Protein AF-A0A2X1QJ13-F1 (afdb_monomer_lite)

Sequence (115 aa):
MALPVAAPLASGFAASAEETLPEAWQRLFIGPWALPAPPWGSVWLDKESVLFGDSTLALRQWMRENGIALEADGNEPEDHFGTVLLLAAWLCETEQDALFAQLLACTCCRGPGVS

Secondary structure (DSSP, 8-state):
---TTHHHHHHHHTS--SS-HHHHHIIIII-SSPPSS-SBHHHHHSTT--TT-HHHHHHHHHHHHTT----S-TTS-TTBHHHHHHHHHHHHHTT-HHHHHHHHHHTTS--S-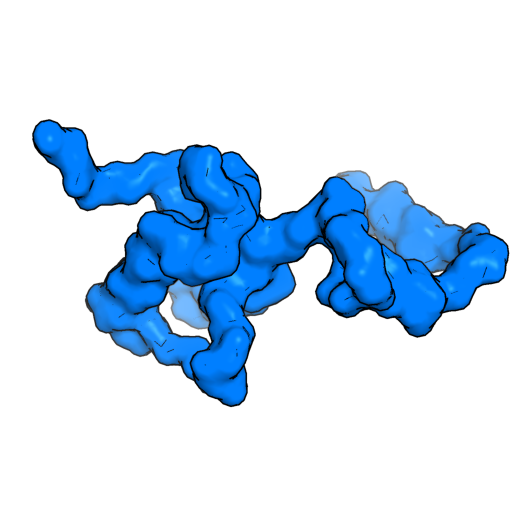--

pLDDT: mean 77.57, std 14.68, range [34.09, 94.31]

Radius of gyration: 16.63 Å; chains: 1; bounding box: 39×32×38 Å

Organism: Klebsiella pneumoniae (NCBI:txid573)

InterPro domains:
  IPR020945 DMSO/Nitrate reductase chaperone [PF02613] (8-98)
  IPR028611 Tat proofreading chaperone DmsD [NF008632] (6-105)
  IPR036411 TorD-like superfamily [SSF89155] (8-105)
  IPR050289 TorD/DmsD family chaperones [PTHR34227] (7-98)

Foldseek 3Di:
DDDPVVVVVVVVVPDDDPDDPVRVCCQQAPDPDDHPDHQFLCLVPPPVSDAPDPLLVLVVVLCVVVVHDDPDPPPHGCRGNVNLVVVLVVCVVVVVVVVNVCSVDSSVDDDPDDD

Structure (mmCIF, N/CA/C/O backbone):
data_AF-A0A2X1QJ13-F1
#
_entry.id   AF-A0A2X1QJ13-F1
#
loop_
_atom_site.group_PDB
_atom_site.id
_atom_site.type_symbol
_atom_site.label_atom_id
_atom_site.label_alt_id
_atom_site.label_comp_id
_atom_site.label_asym_id
_atom_site.label_entity_id
_atom_site.label_seq_id
_atom_site.pdbx_PDB_ins_code
_atom_site.Cartn_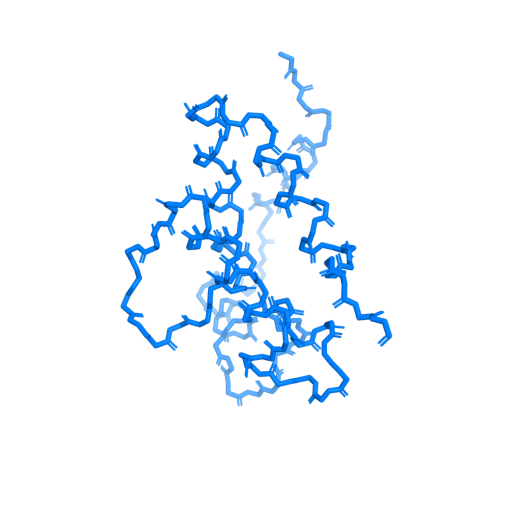x
_atom_site.Cartn_y
_atom_site.Cartn_z
_atom_site.occupancy
_atom_site.B_iso_or_equiv
_atom_site.auth_seq_id
_atom_site.auth_comp_id
_atom_site.auth_asym_id
_atom_site.auth_atom_id
_atom_site.pdbx_PDB_model_num
ATOM 1 N N . MET A 1 1 ? 16.328 10.644 14.820 1.00 50.00 1 MET A N 1
ATOM 2 C CA . MET A 1 1 ? 16.797 9.242 14.794 1.00 50.00 1 MET A CA 1
ATOM 3 C C . MET A 1 1 ? 17.012 8.868 13.334 1.00 50.00 1 MET A C 1
ATOM 5 O O . MET A 1 1 ? 16.043 8.871 12.591 1.00 50.00 1 MET A O 1
ATOM 9 N N . ALA A 1 2 ? 18.256 8.688 12.881 1.00 55.66 2 ALA A N 1
ATOM 10 C CA . ALA A 1 2 ? 18.526 8.341 11.483 1.00 55.66 2 ALA A CA 1
ATOM 11 C C . ALA A 1 2 ? 18.226 6.851 11.268 1.00 55.66 2 ALA A C 1
ATOM 13 O O . ALA A 1 2 ? 18.771 6.012 11.982 1.00 55.66 2 ALA A O 1
ATOM 14 N N . LEU A 1 3 ? 17.345 6.531 10.319 1.00 56.56 3 LEU A N 1
ATOM 15 C CA . LEU A 1 3 ? 17.041 5.153 9.939 1.00 56.56 3 LEU A CA 1
ATOM 16 C C . LEU A 1 3 ? 18.287 4.558 9.257 1.00 56.56 3 LEU A C 1
ATOM 18 O O . LEU A 1 3 ? 18.646 5.020 8.173 1.00 56.56 3 LEU A O 1
ATOM 22 N N . PRO A 1 4 ? 18.962 3.550 9.844 1.00 65.25 4 PRO A N 1
ATOM 23 C CA . PRO A 1 4 ? 20.236 3.036 9.327 1.00 65.25 4 PRO A CA 1
ATOM 24 C C . PRO A 1 4 ? 20.117 2.422 7.922 1.00 65.25 4 PRO A C 1
ATOM 26 O O . PRO A 1 4 ? 21.111 2.313 7.210 1.00 65.25 4 PRO A O 1
ATOM 29 N N . VAL A 1 5 ? 18.899 2.077 7.491 1.00 69.62 5 VAL A N 1
ATOM 30 C CA . VAL A 1 5 ? 18.611 1.558 6.147 1.00 69.62 5 VAL A CA 1
ATOM 31 C C . VAL A 1 5 ? 18.515 2.655 5.073 1.00 69.62 5 VAL A C 1
ATOM 33 O O . VAL A 1 5 ? 18.608 2.360 3.886 1.00 69.62 5 VAL A O 1
ATOM 36 N N . ALA A 1 6 ? 18.358 3.928 5.451 1.00 72.06 6 ALA A N 1
ATOM 37 C CA . ALA A 1 6 ? 18.092 5.004 4.494 1.00 72.06 6 ALA A CA 1
ATOM 38 C C . ALA A 1 6 ? 19.308 5.350 3.618 1.00 72.06 6 ALA A C 1
ATOM 40 O O . ALA A 1 6 ? 19.151 5.641 2.437 1.00 72.06 6 ALA A O 1
ATOM 41 N N . ALA A 1 7 ? 20.525 5.289 4.168 1.00 77.44 7 ALA A N 1
ATOM 42 C CA . ALA A 1 7 ? 21.753 5.630 3.443 1.00 77.44 7 ALA A CA 1
ATOM 43 C C . ALA A 1 7 ? 22.065 4.699 2.245 1.00 77.44 7 ALA A C 1
ATOM 45 O O . ALA A 1 7 ? 22.317 5.215 1.148 1.00 77.44 7 ALA A O 1
ATOM 46 N N . PRO A 1 8 ? 22.030 3.356 2.385 1.00 83.25 8 PRO A N 1
ATOM 47 C CA . PRO A 1 8 ? 22.226 2.468 1.239 1.00 83.25 8 PRO A CA 1
ATOM 48 C C . PRO A 1 8 ? 21.095 2.581 0.207 1.00 83.25 8 PRO A C 1
ATOM 50 O O . PRO A 1 8 ? 21.371 2.532 -0.989 1.00 83.25 8 PRO A O 1
ATOM 53 N N . LEU A 1 9 ? 19.849 2.810 0.639 1.00 82.62 9 LEU A N 1
ATOM 54 C CA . LEU A 1 9 ? 18.719 3.023 -0.273 1.00 82.62 9 LEU A CA 1
ATOM 55 C C . LEU A 1 9 ? 18.866 4.313 -1.083 1.00 82.62 9 LEU A C 1
ATOM 57 O O . LEU A 1 9 ? 18.731 4.283 -2.300 1.00 82.62 9 LEU A O 1
ATOM 61 N N . ALA A 1 10 ? 19.208 5.429 -0.433 1.00 84.06 10 ALA A N 1
ATOM 62 C CA . ALA A 1 10 ? 19.431 6.706 -1.108 1.00 84.06 10 ALA A CA 1
ATOM 63 C C . ALA A 1 10 ? 20.542 6.607 -2.164 1.00 84.06 10 ALA A C 1
ATOM 65 O O . ALA A 1 10 ? 20.404 7.135 -3.265 1.00 84.06 10 ALA A O 1
ATOM 66 N N . SER A 1 11 ? 21.615 5.876 -1.849 1.00 84.19 11 SER A N 1
ATOM 67 C CA . SER A 1 11 ? 22.705 5.620 -2.796 1.00 84.19 11 SER A CA 1
ATOM 68 C C . SER A 1 11 ? 22.244 4.757 -3.974 1.00 84.19 11 SER A C 1
ATOM 70 O O . SER A 1 11 ? 22.620 5.027 -5.110 1.00 84.19 11 SER A O 1
ATOM 72 N N . GLY A 1 12 ? 21.398 3.754 -3.719 1.00 86.06 12 GLY A N 1
ATOM 73 C CA . GLY A 1 12 ? 20.784 2.932 -4.763 1.00 86.06 12 GLY A CA 1
ATOM 74 C C . GLY A 1 12 ? 19.849 3.725 -5.678 1.00 86.06 12 GLY A C 1
ATOM 75 O O . GLY A 1 12 ? 19.921 3.572 -6.890 1.00 86.06 12 GLY A O 1
ATOM 76 N N . PHE A 1 13 ? 19.023 4.620 -5.127 1.00 83.06 13 PHE A N 1
ATOM 77 C CA . PHE A 1 13 ? 18.128 5.474 -5.919 1.00 83.06 13 PHE A CA 1
ATOM 78 C C . PHE A 1 13 ? 18.870 6.521 -6.758 1.00 83.06 13 PHE A C 1
ATOM 80 O O . PHE A 1 13 ? 18.374 6.920 -7.806 1.00 83.06 13 PHE A O 1
ATOM 87 N N . ALA A 1 14 ? 20.046 6.965 -6.309 1.00 85.12 14 ALA A N 1
ATOM 88 C CA . ALA A 1 14 ? 20.890 7.903 -7.046 1.00 85.12 14 ALA A CA 1
ATOM 89 C C . ALA A 1 14 ? 21.799 7.225 -8.088 1.00 85.12 14 ALA A C 1
ATOM 91 O O . ALA A 1 14 ? 22.476 7.920 -8.850 1.00 85.12 14 ALA A O 1
ATOM 92 N N . ALA A 1 15 ? 21.860 5.890 -8.112 1.00 86.81 15 ALA A N 1
ATOM 93 C CA . ALA A 1 15 ? 22.685 5.159 -9.060 1.00 86.81 15 ALA A CA 1
ATOM 94 C C . ALA A 1 15 ? 22.150 5.342 -10.487 1.00 86.81 15 ALA A C 1
ATOM 96 O O . ALA A 1 15 ? 20.951 5.239 -10.742 1.00 86.81 15 ALA A O 1
ATOM 97 N N . SER A 1 16 ? 23.049 5.594 -11.437 1.00 82.94 16 SER A N 1
ATOM 98 C CA . SER A 1 16 ? 22.683 5.655 -12.849 1.00 82.94 16 SER A CA 1
ATOM 99 C C . SER A 1 16 ? 22.391 4.254 -13.383 1.00 82.94 16 SER A C 1
ATOM 101 O O . SER A 1 16 ? 23.184 3.335 -13.166 1.00 82.94 16 SER A O 1
ATOM 103 N N . ALA A 1 17 ? 21.307 4.120 -14.137 1.00 85.50 17 ALA A N 1
ATOM 104 C CA . ALA A 1 17 ? 20.948 2.917 -14.874 1.00 85.50 17 ALA A CA 1
ATOM 105 C C . ALA A 1 17 ? 20.963 3.203 -16.383 1.00 85.50 17 ALA A C 1
ATOM 107 O O . ALA A 1 17 ? 20.815 4.351 -16.801 1.00 85.50 17 ALA A O 1
ATOM 108 N N . GLU A 1 18 ? 21.158 2.160 -17.191 1.00 88.75 18 GLU A N 1
ATOM 109 C CA . GLU A 1 18 ? 21.065 2.261 -18.655 1.00 88.75 18 GLU A CA 1
ATOM 110 C C . GLU A 1 18 ? 19.619 2.504 -19.118 1.00 88.75 18 GLU A C 1
ATOM 112 O O . GLU A 1 18 ? 19.393 3.233 -20.079 1.00 88.75 18 GLU A O 1
ATOM 117 N N . GLU A 1 19 ? 18.646 1.920 -18.411 1.00 89.94 19 GLU A N 1
ATOM 118 C CA . GLU A 1 19 ? 17.209 2.124 -18.623 1.00 89.94 19 GLU A CA 1
ATOM 119 C C . G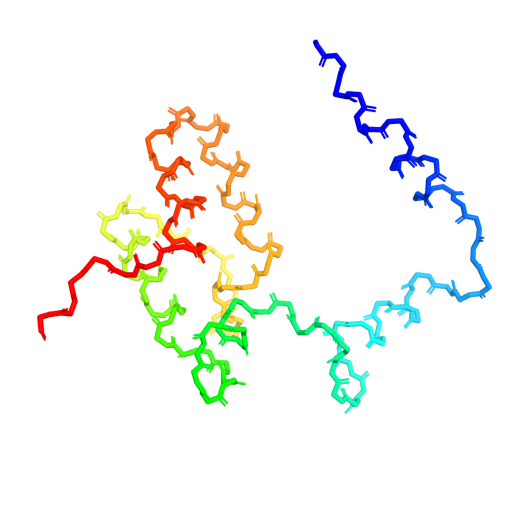LU A 1 19 ? 16.747 3.425 -17.949 1.00 89.94 19 GLU A C 1
ATOM 121 O O . GLU A 1 19 ? 17.097 3.707 -16.798 1.00 89.94 19 GLU A O 1
ATOM 126 N N . THR A 1 20 ? 15.933 4.219 -18.646 1.00 91.06 20 THR A N 1
ATOM 127 C CA . THR A 1 20 ? 15.378 5.458 -18.087 1.00 91.06 20 THR A CA 1
ATOM 128 C C . THR A 1 20 ? 14.220 5.177 -17.121 1.00 91.06 20 THR A C 1
ATOM 130 O O . THR A 1 20 ? 13.539 4.156 -17.218 1.00 91.06 20 THR A O 1
ATOM 133 N N . LEU A 1 21 ? 13.932 6.107 -16.196 1.00 89.00 21 LEU A N 1
ATOM 134 C CA . LEU A 1 21 ? 12.799 5.953 -15.267 1.00 89.00 21 LEU A CA 1
ATOM 135 C C . LEU A 1 21 ? 11.449 5.704 -15.974 1.00 89.00 21 LEU A C 1
ATOM 137 O O . LEU A 1 21 ? 10.725 4.819 -15.520 1.00 89.00 21 LEU A O 1
ATOM 141 N N . PRO A 1 22 ? 11.080 6.425 -17.055 1.00 90.69 22 PRO A N 1
ATOM 142 C CA . PRO A 1 22 ? 9.821 6.168 -17.756 1.00 90.69 22 PRO A CA 1
ATOM 143 C C . PRO A 1 22 ? 9.739 4.768 -18.376 1.00 90.69 22 PRO A C 1
ATOM 145 O O . PRO A 1 22 ? 8.682 4.141 -18.326 1.00 90.69 22 PRO A O 1
ATOM 148 N N . GLU A 1 23 ? 10.843 4.257 -18.928 1.00 90.25 23 GLU A N 1
ATOM 149 C CA . GLU A 1 23 ? 10.902 2.907 -19.506 1.00 90.25 23 GLU A CA 1
ATOM 150 C C . GLU A 1 23 ? 10.747 1.835 -18.422 1.00 90.25 23 GLU A C 1
ATOM 152 O O . GLU A 1 23 ? 9.906 0.939 -18.544 1.00 90.25 23 GLU A O 1
ATOM 157 N N . ALA A 1 24 ? 11.480 1.988 -17.315 1.00 89.50 24 ALA A N 1
ATOM 158 C CA . ALA A 1 24 ? 11.364 1.107 -16.162 1.00 89.50 24 ALA A CA 1
ATOM 159 C C . ALA A 1 24 ? 9.943 1.130 -15.575 1.00 89.50 24 ALA A C 1
ATOM 161 O O . ALA A 1 24 ? 9.390 0.077 -15.258 1.00 89.50 24 ALA A O 1
ATOM 162 N N . TRP A 1 25 ? 9.322 2.312 -15.473 1.00 88.50 25 TRP A N 1
ATOM 163 C CA . TRP A 1 25 ? 7.951 2.472 -14.983 1.00 88.50 25 TRP A CA 1
ATOM 164 C C . TRP A 1 25 ? 6.937 1.742 -15.867 1.00 88.50 25 TRP A C 1
ATOM 166 O O . TRP A 1 25 ? 6.134 0.952 -15.368 1.00 88.50 25 TRP A O 1
ATOM 176 N N . GLN A 1 26 ? 7.015 1.946 -17.185 1.00 88.00 26 GLN A N 1
ATOM 177 C CA . GLN A 1 26 ? 6.156 1.267 -18.154 1.00 88.00 26 GLN A CA 1
ATOM 178 C C . GLN A 1 26 ? 6.256 -0.259 -18.008 1.00 88.00 26 GLN A C 1
ATOM 180 O O . GLN A 1 26 ? 5.240 -0.953 -17.948 1.00 88.00 26 GLN A O 1
ATOM 185 N N . ARG A 1 27 ? 7.480 -0.786 -17.903 1.00 88.50 27 ARG A N 1
ATOM 186 C CA . ARG A 1 27 ? 7.747 -2.224 -17.789 1.00 88.50 27 ARG A CA 1
ATOM 187 C C . ARG A 1 27 ? 7.285 -2.827 -16.460 1.00 88.50 27 ARG A C 1
ATOM 189 O O . ARG A 1 27 ? 6.825 -3.967 -16.447 1.00 88.50 27 ARG A O 1
ATOM 196 N N . LEU A 1 28 ? 7.455 -2.107 -15.351 1.00 87.19 28 LEU A N 1
ATOM 197 C CA . LEU A 1 28 ? 7.190 -2.620 -14.003 1.00 87.19 28 LEU A CA 1
ATOM 198 C C . LEU A 1 28 ? 5.728 -2.476 -13.572 1.00 87.19 28 LEU A C 1
ATOM 200 O O . LEU A 1 28 ? 5.247 -3.340 -12.842 1.00 87.19 28 LEU A O 1
ATOM 204 N N . PHE A 1 29 ? 5.032 -1.427 -14.023 1.00 84.81 29 PHE A N 1
ATOM 205 C CA . PHE A 1 29 ? 3.717 -1.061 -13.485 1.00 84.81 29 PHE A CA 1
ATOM 206 C C . PHE A 1 29 ? 2.596 -0.964 -14.530 1.00 84.81 29 PHE A C 1
ATOM 208 O O . PHE A 1 29 ? 1.433 -0.980 -14.141 1.00 84.81 29 PHE A O 1
ATOM 215 N N . ILE A 1 30 ? 2.903 -0.885 -15.834 1.00 85.25 30 ILE A N 1
ATOM 216 C CA . ILE A 1 30 ? 1.879 -0.687 -16.882 1.00 85.25 30 ILE A CA 1
ATOM 217 C C . ILE A 1 30 ? 1.716 -1.917 -17.790 1.00 85.25 30 ILE A C 1
ATOM 219 O O . ILE A 1 30 ? 0.593 -2.299 -18.109 1.00 85.25 30 ILE A O 1
ATOM 223 N N . GLY A 1 31 ? 2.809 -2.554 -18.217 1.00 78.56 31 GLY A N 1
ATOM 224 C CA . GLY A 1 31 ? 2.776 -3.636 -19.212 1.00 78.56 31 GLY A CA 1
ATOM 225 C C . GLY A 1 31 ? 3.214 -3.157 -20.604 1.00 78.56 31 GLY A C 1
ATOM 226 O O . GLY A 1 31 ? 3.809 -2.082 -20.729 1.00 78.56 31 GLY A O 1
ATOM 227 N N . PRO A 1 32 ? 3.019 -3.948 -21.678 1.00 75.25 32 PRO A N 1
ATOM 228 C CA . PRO A 1 32 ? 1.813 -4.738 -21.986 1.00 75.25 32 PRO A CA 1
ATOM 229 C C . PRO A 1 32 ? 1.877 -6.229 -21.617 1.00 75.25 32 PRO A C 1
ATOM 231 O O . PRO A 1 32 ? 0.913 -6.962 -21.829 1.00 75.25 32 PRO A O 1
ATOM 234 N N . TRP A 1 33 ? 3.019 -6.695 -21.117 1.00 78.69 33 TRP A N 1
ATOM 235 C CA . TRP A 1 33 ? 3.219 -8.078 -20.684 1.00 78.69 33 TRP A CA 1
ATOM 236 C C . TRP A 1 33 ? 2.818 -8.257 -19.219 1.00 78.69 33 TRP A C 1
ATOM 238 O O . TRP A 1 33 ? 2.582 -7.278 -18.512 1.00 78.69 33 TRP A O 1
ATOM 248 N N . ALA A 1 34 ? 2.773 -9.509 -18.756 1.00 77.00 34 ALA A N 1
ATOM 249 C CA . ALA A 1 34 ? 2.582 -9.798 -17.339 1.00 77.00 34 ALA A CA 1
ATOM 250 C C . ALA A 1 34 ? 3.630 -9.046 -16.505 1.00 77.00 34 ALA A C 1
ATOM 252 O O . ALA A 1 34 ? 4.832 -9.140 -16.774 1.00 77.00 34 ALA A O 1
ATOM 253 N N . LEU A 1 35 ? 3.161 -8.287 -15.513 1.00 82.62 35 LEU A N 1
ATOM 254 C CA . LEU A 1 35 ? 4.045 -7.531 -14.637 1.00 82.62 35 LEU A CA 1
ATOM 255 C C . LEU A 1 35 ? 4.894 -8.512 -13.815 1.00 82.62 35 LEU A C 1
ATOM 257 O O . LEU A 1 35 ? 4.355 -9.489 -13.292 1.00 82.62 35 LEU A O 1
ATOM 261 N N . PRO A 1 36 ? 6.205 -8.264 -13.666 1.00 82.50 36 PRO A N 1
ATOM 262 C CA . PRO A 1 36 ? 7.088 -9.166 -12.928 1.00 82.50 36 PRO A CA 1
ATOM 263 C C . PRO A 1 36 ? 6.741 -9.235 -11.436 1.00 82.50 36 PRO A C 1
ATOM 265 O O . PRO A 1 36 ? 6.946 -10.264 -10.799 1.00 82.50 36 PRO A O 1
ATOM 268 N N . ALA A 1 37 ? 6.216 -8.140 -10.887 1.00 83.81 37 ALA A N 1
ATOM 269 C CA . ALA A 1 37 ? 5.720 -8.051 -9.524 1.00 83.81 37 ALA A CA 1
ATOM 270 C C . ALA A 1 37 ? 4.477 -7.147 -9.523 1.00 83.81 37 ALA A C 1
ATOM 272 O O . ALA A 1 37 ? 4.613 -5.929 -9.404 1.00 83.81 37 ALA A O 1
ATOM 273 N N . PRO A 1 38 ? 3.275 -7.715 -9.719 1.00 82.25 38 PRO A N 1
ATOM 274 C CA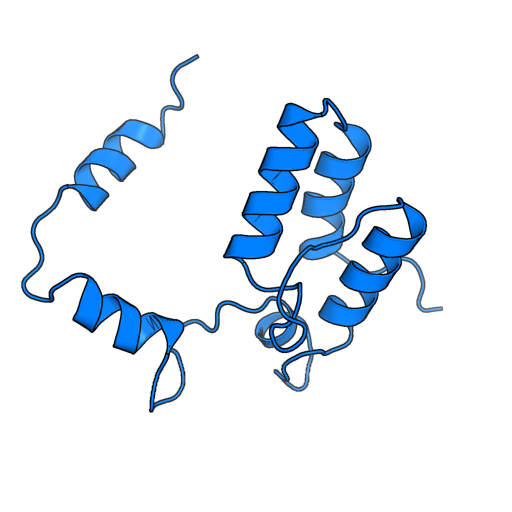 . PRO A 1 38 ? 2.039 -6.944 -9.734 1.00 82.25 38 PRO A CA 1
ATOM 275 C C . PRO A 1 38 ? 1.867 -6.178 -8.409 1.00 82.25 38 PRO A C 1
ATOM 277 O O . PRO A 1 38 ? 1.988 -6.785 -7.341 1.00 82.25 38 PRO A O 1
ATOM 280 N N . PRO A 1 39 ? 1.597 -4.862 -8.442 1.00 83.88 39 PRO A N 1
ATOM 281 C CA . PRO A 1 39 ? 1.596 -4.017 -7.249 1.00 83.88 39 PRO A CA 1
ATOM 282 C C . PRO A 1 39 ? 0.332 -4.145 -6.383 1.00 83.88 39 PRO A C 1
ATOM 284 O O . PRO A 1 39 ? 0.123 -3.312 -5.509 1.00 83.88 39 PRO A O 1
ATOM 287 N N . TRP A 1 40 ? -0.511 -5.152 -6.603 1.00 82.50 40 TRP A N 1
ATOM 288 C CA . TRP A 1 40 ? -1.783 -5.330 -5.898 1.00 82.50 40 TRP A CA 1
ATOM 289 C C . TRP A 1 40 ? -1.707 -6.483 -4.909 1.00 82.50 40 TRP A C 1
ATOM 291 O O . TRP A 1 40 ? -1.295 -7.584 -5.279 1.00 82.50 40 TRP A O 1
ATOM 301 N N . GLY A 1 41 ? -2.122 -6.244 -3.663 1.00 76.19 41 GLY A N 1
ATOM 302 C CA . GLY A 1 41 ? -2.097 -7.254 -2.600 1.00 76.19 41 GLY A CA 1
ATOM 303 C C . GLY A 1 41 ? -2.877 -8.528 -2.946 1.00 76.19 41 GLY A C 1
ATOM 304 O O . GLY A 1 41 ? -2.374 -9.630 -2.718 1.00 76.19 41 GLY A O 1
ATOM 305 N N . SER A 1 42 ? -4.049 -8.388 -3.572 1.00 75.56 42 SER A N 1
ATOM 306 C CA . SER A 1 42 ? -4.905 -9.509 -4.004 1.00 75.56 42 SER A CA 1
ATOM 307 C C . SER A 1 42 ? -4.215 -10.494 -4.942 1.00 75.56 42 SER A C 1
ATOM 309 O O . SER A 1 42 ? -4.409 -11.700 -4.814 1.00 75.56 42 SER A O 1
ATOM 311 N N . VAL A 1 43 ? -3.309 -10.035 -5.810 1.00 75.62 43 VAL A N 1
ATOM 312 C CA . VAL A 1 43 ? -2.574 -10.929 -6.723 1.00 75.62 43 VAL A CA 1
ATOM 313 C C . VAL A 1 43 ? -1.714 -11.951 -5.967 1.00 75.62 43 VAL A C 1
ATOM 315 O O . VAL A 1 43 ? -1.504 -13.066 -6.451 1.00 75.62 43 VAL A O 1
ATOM 318 N N . TRP A 1 44 ? -1.244 -11.588 -4.772 1.00 76.44 44 TRP A N 1
ATOM 319 C CA . TRP A 1 44 ? -0.393 -12.425 -3.924 1.00 76.44 44 TRP A CA 1
ATOM 320 C C . TRP A 1 44 ? -1.176 -13.229 -2.886 1.00 76.44 44 TRP A C 1
ATOM 322 O O . TRP A 1 44 ? -0.744 -14.317 -2.504 1.00 76.44 44 TRP A O 1
ATOM 332 N N . LEU A 1 45 ? -2.284 -12.674 -2.392 1.00 67.75 45 LEU A N 1
ATOM 333 C CA . LEU A 1 45 ? -3.044 -13.228 -1.270 1.00 67.75 45 LEU A CA 1
ATOM 334 C C . LEU A 1 45 ? -4.214 -14.110 -1.716 1.00 67.75 45 LEU A C 1
ATOM 336 O O . LEU A 1 45 ? -4.544 -15.072 -1.016 1.00 67.75 45 LEU A O 1
ATOM 340 N N . ASP A 1 46 ? -4.812 -13.828 -2.874 1.00 64.12 46 ASP A N 1
ATOM 341 C CA . ASP A 1 46 ? -5.947 -14.587 -3.384 1.00 64.12 46 ASP A CA 1
ATOM 342 C C . ASP A 1 46 ? -5.493 -15.764 -4.246 1.00 64.12 46 ASP A C 1
ATOM 344 O O . ASP A 1 46 ? -4.610 -15.660 -5.098 1.00 64.12 46 ASP A O 1
ATOM 348 N N . LYS A 1 47 ? -6.147 -16.915 -4.054 1.00 56.88 47 LYS A N 1
ATOM 349 C CA . LYS A 1 47 ? -5.823 -18.166 -4.766 1.00 56.88 47 LYS A CA 1
ATOM 350 C C . LYS A 1 47 ? -5.979 -18.063 -6.283 1.00 56.88 47 LYS A C 1
ATOM 352 O O . LYS A 1 47 ? -5.399 -18.872 -7.001 1.00 56.88 47 LYS A O 1
ATOM 357 N N . GLU A 1 48 ? -6.788 -17.115 -6.745 1.00 60.66 48 GLU A N 1
ATOM 358 C CA . GLU A 1 48 ? -7.064 -16.892 -8.163 1.00 60.66 48 GLU A CA 1
ATOM 359 C C . GLU A 1 48 ? -6.150 -15.821 -8.783 1.00 60.66 48 GLU A C 1
ATOM 361 O O . GLU A 1 48 ? -6.184 -15.638 -9.998 1.00 60.66 48 GLU A O 1
ATOM 366 N N . SER A 1 49 ? -5.312 -15.143 -7.981 1.00 61.66 49 SER A N 1
ATOM 367 C CA . SER A 1 49 ? -4.433 -14.047 -8.420 1.00 61.66 49 SER A CA 1
ATOM 368 C C . SER A 1 49 ? -5.166 -12.971 -9.239 1.00 61.66 49 SER A C 1
ATOM 370 O O . SER A 1 49 ? -4.634 -12.440 -10.217 1.00 61.66 49 SER A O 1
ATOM 372 N N . VAL A 1 50 ? -6.408 -12.664 -8.854 1.00 62.81 50 VAL A N 1
ATOM 373 C CA . VAL A 1 50 ? -7.280 -11.692 -9.527 1.00 62.81 50 VAL A CA 1
ATOM 374 C C . VAL A 1 50 ? -7.219 -10.328 -8.850 1.00 62.81 50 VAL A C 1
ATOM 376 O O . VAL A 1 50 ? -7.019 -10.228 -7.645 1.00 62.81 50 VAL A O 1
ATOM 379 N N . LEU A 1 51 ? -7.437 -9.271 -9.633 1.00 61.28 51 LEU A N 1
ATOM 380 C CA . LEU A 1 51 ? -7.668 -7.927 -9.105 1.00 61.28 51 LEU A CA 1
ATOM 381 C C . LEU A 1 51 ? -9.044 -7.867 -8.428 1.00 61.28 51 LEU A C 1
ATOM 383 O O . LEU A 1 51 ? -9.995 -8.462 -8.936 1.00 61.28 51 LEU A O 1
ATOM 387 N N . PHE A 1 52 ? -9.160 -7.101 -7.339 1.00 63.19 52 PHE A N 1
ATOM 388 C CA . PHE A 1 52 ? -10.380 -6.983 -6.519 1.00 63.19 52 PHE A CA 1
ATOM 389 C C . PHE A 1 52 ? -10.819 -8.279 -5.822 1.00 63.19 52 PHE A C 1
ATOM 391 O O . PHE A 1 52 ? -12.017 -8.488 -5.613 1.00 63.19 52 PHE A O 1
ATOM 398 N N . GLY A 1 53 ? -9.882 -9.157 -5.472 1.00 68.38 53 GLY A N 1
ATOM 399 C CA . GLY A 1 53 ? -10.219 -10.360 -4.720 1.00 68.38 53 GLY A CA 1
ATOM 400 C C . GLY A 1 53 ? -10.554 -10.084 -3.246 1.00 68.38 53 GLY A C 1
ATOM 401 O O . GLY A 1 53 ? -10.774 -8.938 -2.821 1.00 68.38 53 GLY A O 1
ATOM 402 N N . ASP A 1 54 ? -10.636 -11.148 -2.449 1.00 72.62 54 ASP A N 1
ATOM 403 C CA . ASP A 1 54 ? -11.176 -11.101 -1.088 1.00 72.62 54 ASP A CA 1
ATOM 404 C C . ASP A 1 54 ? -10.373 -10.150 -0.186 1.00 72.62 54 ASP A C 1
ATOM 406 O O . ASP A 1 54 ? -10.948 -9.465 0.667 1.00 72.62 54 ASP A O 1
ATOM 410 N N . SER A 1 55 ? -9.058 -10.021 -0.407 1.00 72.94 55 SER A N 1
ATOM 411 C CA . SER A 1 55 ? -8.225 -9.087 0.360 1.00 72.94 55 SER A CA 1
ATOM 412 C C . SER A 1 55 ? -8.534 -7.617 0.062 1.00 72.94 55 SER A C 1
ATOM 414 O O . SER A 1 55 ? -8.504 -6.788 0.974 1.00 72.94 55 SER A O 1
ATOM 416 N N . THR A 1 56 ? -8.864 -7.274 -1.189 1.00 79.12 56 THR A N 1
ATOM 417 C CA . THR A 1 56 ? -9.242 -5.901 -1.567 1.00 79.12 56 THR A CA 1
ATOM 418 C C . THR A 1 56 ? -10.580 -5.526 -0.928 1.00 79.12 56 THR A C 1
ATOM 420 O O . THR A 1 56 ? -10.742 -4.426 -0.397 1.00 79.12 56 THR A O 1
ATOM 423 N N . LEU A 1 57 ? -11.538 -6.460 -0.917 1.00 80.75 57 LEU A N 1
ATOM 424 C CA . LEU A 1 57 ? -12.843 -6.259 -0.285 1.00 80.75 57 LEU A CA 1
ATOM 425 C C . LEU A 1 57 ? -12.732 -6.127 1.237 1.00 80.75 57 LEU A C 1
ATOM 427 O O . LEU A 1 57 ? -13.372 -5.245 1.811 1.00 80.75 57 LEU A O 1
ATOM 431 N N . ALA A 1 58 ? -11.895 -6.945 1.880 1.00 81.94 58 ALA A N 1
ATOM 432 C CA . ALA A 1 58 ? -11.630 -6.848 3.312 1.00 81.94 58 ALA A CA 1
ATOM 433 C C . ALA A 1 58 ? -11.015 -5.489 3.689 1.00 81.94 58 ALA A C 1
ATOM 435 O O . ALA A 1 58 ? -11.460 -4.861 4.652 1.00 81.94 58 ALA A O 1
ATOM 436 N N . LEU A 1 59 ? -10.055 -4.990 2.898 1.00 83.62 59 LEU A N 1
ATOM 437 C CA . LEU A 1 59 ? -9.479 -3.655 3.084 1.00 83.62 59 LEU A CA 1
ATOM 438 C C . LEU A 1 59 ? -10.549 -2.565 2.939 1.00 83.62 59 LEU A C 1
ATOM 440 O O . LEU A 1 59 ? -10.687 -1.711 3.815 1.00 83.62 59 LEU A O 1
ATOM 444 N N . ARG A 1 60 ? -11.361 -2.627 1.879 1.00 84.81 60 ARG A N 1
ATOM 445 C CA . ARG A 1 60 ? -12.460 -1.678 1.648 1.00 84.81 60 ARG A CA 1
ATOM 446 C C . ARG A 1 60 ? -13.477 -1.689 2.791 1.00 84.81 60 ARG A C 1
ATOM 448 O O . ARG A 1 60 ? -13.972 -0.631 3.180 1.00 84.81 60 ARG A O 1
ATOM 455 N N . GLN A 1 61 ? -13.813 -2.862 3.322 1.00 85.12 61 GLN A N 1
ATOM 456 C CA . GLN A 1 61 ? -14.717 -2.985 4.460 1.00 85.12 61 GLN A CA 1
ATOM 457 C C . GLN A 1 61 ? -14.112 -2.353 5.718 1.00 85.12 61 GLN A C 1
ATOM 459 O O . GLN A 1 61 ? -14.763 -1.513 6.334 1.00 85.12 61 GLN A O 1
ATOM 464 N N . TRP A 1 62 ? -12.863 -2.684 6.050 1.00 89.25 62 TRP A N 1
ATOM 465 C CA . TRP A 1 62 ? -12.164 -2.103 7.198 1.00 89.25 62 TRP A CA 1
ATOM 466 C C . TRP A 1 62 ? -12.078 -0.572 7.101 1.00 89.25 62 TRP A C 1
ATOM 468 O O . TRP A 1 62 ? -12.337 0.127 8.079 1.00 89.25 62 TRP A O 1
ATOM 478 N N . MET A 1 63 ? -11.795 -0.027 5.913 1.00 88.25 63 MET A N 1
ATOM 479 C CA . MET A 1 63 ? -11.792 1.423 5.689 1.00 88.25 63 MET A CA 1
ATOM 480 C C . MET A 1 63 ? -13.167 2.039 5.973 1.00 88.25 63 MET A C 1
ATOM 482 O O . MET A 1 63 ? -13.257 3.026 6.700 1.00 88.25 63 MET A O 1
ATOM 486 N N . ARG A 1 64 ? -14.249 1.427 5.473 1.00 86.81 64 ARG A N 1
ATOM 487 C CA . ARG A 1 64 ? -15.624 1.890 5.730 1.00 86.81 64 ARG A CA 1
ATOM 488 C C . ARG A 1 64 ? -15.990 1.854 7.212 1.00 86.81 64 ARG A C 1
ATOM 490 O O . ARG A 1 64 ? -16.594 2.804 7.698 1.00 86.81 64 ARG A O 1
ATOM 497 N N . GLU A 1 65 ? -15.626 0.790 7.923 1.00 88.75 65 GLU A N 1
ATOM 498 C CA . GLU A 1 65 ? -15.896 0.634 9.360 1.00 88.75 65 GLU A CA 1
ATOM 499 C C . GLU A 1 65 ? -15.173 1.689 10.209 1.00 88.75 65 GLU A C 1
ATOM 501 O O . GLU A 1 65 ? -15.703 2.123 11.230 1.00 88.75 65 GLU A O 1
ATOM 506 N N . ASN A 1 66 ? -14.007 2.154 9.754 1.00 88.62 66 ASN A N 1
ATOM 507 C CA . ASN A 1 66 ? -13.211 3.183 10.426 1.00 88.62 66 ASN A CA 1
ATOM 508 C C . ASN A 1 66 ? -13.428 4.600 9.862 1.00 88.62 66 ASN A C 1
ATOM 510 O O . ASN A 1 66 ? -12.727 5.530 10.255 1.00 88.62 66 ASN A O 1
ATOM 514 N N . GLY A 1 67 ? -14.393 4.789 8.953 1.00 89.12 67 GLY A N 1
ATOM 515 C CA . GLY A 1 67 ? -14.713 6.100 8.376 1.00 89.12 67 GLY A CA 1
ATOM 516 C C . GLY A 1 67 ? -13.632 6.672 7.450 1.00 89.12 67 GLY A C 1
ATOM 517 O O . GLY A 1 67 ? -13.569 7.883 7.259 1.00 89.12 67 GLY A O 1
ATOM 518 N N . ILE A 1 68 ? -12.785 5.815 6.880 1.00 88.81 68 ILE A N 1
ATOM 519 C CA . ILE A 1 68 ? -11.709 6.184 5.959 1.00 88.81 68 ILE A CA 1
ATOM 520 C C . ILE A 1 68 ? -12.239 6.095 4.527 1.00 88.81 68 ILE A C 1
ATOM 522 O O . ILE A 1 68 ? -12.754 5.058 4.102 1.00 88.81 68 ILE A O 1
ATOM 526 N N . ALA A 1 69 ? -12.082 7.173 3.764 1.00 84.69 69 ALA A N 1
ATOM 527 C CA . ALA A 1 69 ? -12.418 7.222 2.347 1.00 84.69 69 ALA A CA 1
ATOM 528 C C . ALA A 1 69 ? -11.167 7.539 1.524 1.00 84.69 69 ALA A C 1
ATOM 530 O O . ALA A 1 69 ? -10.377 8.403 1.898 1.00 84.69 69 ALA A O 1
ATOM 531 N N . LEU A 1 70 ? -11.005 6.843 0.400 1.00 77.19 70 LEU A N 1
ATOM 532 C CA . LEU A 1 70 ? -9.981 7.156 -0.587 1.00 77.19 70 LEU A CA 1
ATOM 533 C C . LEU A 1 70 ? -10.600 8.045 -1.666 1.00 77.19 70 LEU A C 1
ATOM 535 O O . LEU A 1 70 ? -11.555 7.637 -2.326 1.00 77.19 70 LEU A O 1
ATOM 539 N N . GLU A 1 71 ? -10.049 9.239 -1.864 1.00 72.00 71 GLU A N 1
ATOM 540 C CA . GLU A 1 71 ? -10.367 10.069 -3.028 1.00 72.00 71 GLU A CA 1
ATOM 541 C C . GLU A 1 71 ? -9.541 9.593 -4.231 1.00 72.00 71 GLU A C 1
ATOM 543 O O . GLU A 1 71 ? -8.568 10.224 -4.632 1.00 72.00 71 GLU A O 1
ATOM 548 N N . ALA A 1 72 ? -9.896 8.430 -4.775 1.00 65.62 72 ALA A N 1
ATOM 549 C CA . ALA A 1 72 ? -9.349 7.930 -6.032 1.00 65.62 72 ALA A CA 1
ATOM 550 C C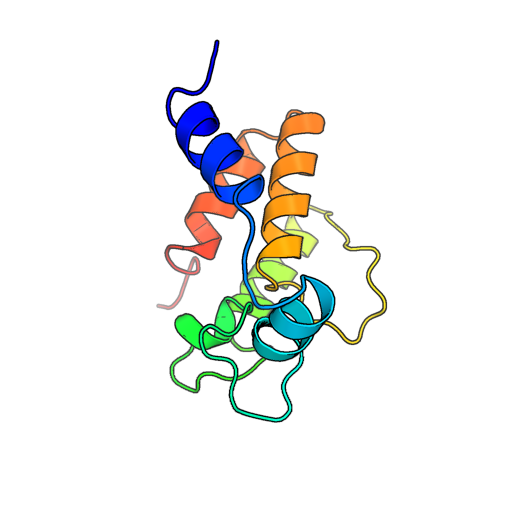 . ALA A 1 72 ? -10.458 7.869 -7.088 1.00 65.62 72 ALA A C 1
ATOM 552 O O . ALA A 1 72 ? -11.602 7.529 -6.775 1.00 65.62 72 ALA A O 1
ATOM 553 N N . ASP A 1 73 ? -10.118 8.174 -8.343 1.00 59.56 73 ASP A N 1
ATOM 554 C CA . ASP A 1 73 ? -11.004 7.891 -9.473 1.00 59.56 73 ASP A CA 1
ATOM 555 C C . ASP A 1 73 ? -11.272 6.378 -9.493 1.00 59.56 73 ASP A C 1
ATOM 557 O O . ASP A 1 73 ? -10.345 5.572 -9.558 1.00 59.56 73 ASP A O 1
ATOM 561 N N . GLY A 1 74 ? -12.546 5.995 -9.365 1.00 57.28 74 GLY A N 1
ATOM 562 C CA . GLY A 1 74 ? -13.008 4.682 -8.884 1.00 57.28 74 GLY A CA 1
ATOM 563 C C . GLY A 1 74 ? -12.716 3.443 -9.743 1.00 57.28 74 GLY A C 1
ATOM 564 O O . GLY A 1 74 ? -13.433 2.453 -9.615 1.00 57.28 74 GLY A O 1
ATOM 565 N N . ASN A 1 75 ? -11.707 3.477 -10.612 1.00 63.56 75 ASN A N 1
ATOM 566 C CA . ASN A 1 75 ? -11.281 2.350 -11.440 1.00 63.56 75 ASN A CA 1
ATOM 567 C C . ASN A 1 75 ? -10.036 1.616 -10.920 1.00 63.56 75 ASN A C 1
ATOM 569 O O . ASN A 1 75 ? -9.748 0.530 -11.424 1.00 63.56 75 ASN A O 1
ATOM 573 N N . GLU A 1 76 ? -9.308 2.156 -9.939 1.00 66.88 76 GLU A N 1
ATOM 574 C CA . GLU A 1 76 ? -8.150 1.466 -9.360 1.00 66.88 76 GLU A CA 1
ATOM 575 C C . GLU A 1 76 ? -8.518 0.736 -8.057 1.00 66.88 76 GLU A C 1
ATOM 577 O O . GLU A 1 76 ? -9.209 1.300 -7.205 1.00 66.88 76 GLU A O 1
ATOM 582 N N . PRO A 1 77 ? -8.084 -0.524 -7.882 1.00 74.00 77 PRO A N 1
ATOM 583 C CA . PRO A 1 77 ? -8.293 -1.252 -6.636 1.00 74.00 77 PRO A CA 1
ATOM 584 C C . PRO A 1 77 ? -7.493 -0.619 -5.489 1.00 74.00 77 PRO A C 1
ATOM 586 O O . PRO A 1 77 ? -6.334 -0.226 -5.637 1.00 74.00 77 PRO A O 1
ATOM 589 N N . GLU A 1 78 ? -8.114 -0.549 -4.311 1.00 75.94 78 GLU A N 1
ATOM 590 C CA . GLU A 1 78 ? -7.556 0.134 -3.136 1.00 75.94 78 GLU A CA 1
ATOM 591 C C . GLU A 1 78 ? -6.342 -0.587 -2.525 1.00 75.94 78 GLU A C 1
ATOM 593 O O . GLU A 1 78 ? -5.646 -0.031 -1.678 1.00 75.94 78 GLU A O 1
ATOM 598 N N . ASP A 1 79 ? -6.073 -1.818 -2.961 1.00 79.62 79 ASP A N 1
ATOM 599 C CA . ASP A 1 79 ? -4.981 -2.669 -2.488 1.00 79.62 79 ASP A CA 1
ATOM 600 C C . ASP A 1 79 ? -3.670 -2.490 -3.269 1.00 79.62 79 ASP A C 1
ATOM 602 O O . ASP A 1 79 ? -2.747 -3.301 -3.131 1.00 79.62 79 ASP A O 1
ATOM 606 N N . HIS A 1 80 ? -3.574 -1.436 -4.082 1.00 84.31 80 HIS A N 1
ATOM 607 C CA . HIS A 1 80 ? -2.317 -1.039 -4.693 1.00 84.31 80 HIS A CA 1
ATOM 608 C C . HIS A 1 80 ? -1.297 -0.673 -3.601 1.00 84.31 80 HIS A C 1
ATOM 610 O O . HIS A 1 80 ? -1.570 0.127 -2.704 1.00 84.31 80 HIS A O 1
ATOM 616 N N . PHE A 1 81 ? -0.086 -1.222 -3.692 1.00 84.44 81 PHE A N 1
ATOM 617 C CA . PHE A 1 81 ? 0.970 -1.077 -2.689 1.00 84.44 81 PHE A CA 1
ATOM 618 C C . PHE A 1 81 ? 1.271 0.391 -2.353 1.00 84.44 81 PHE A C 1
ATOM 620 O O . PHE A 1 81 ? 1.401 0.755 -1.185 1.00 84.44 81 PHE A O 1
ATOM 627 N N . GLY A 1 82 ? 1.317 1.256 -3.372 1.00 85.69 82 GLY A N 1
ATOM 628 C CA . GLY A 1 82 ? 1.507 2.696 -3.178 1.00 85.69 82 GLY A CA 1
ATOM 629 C C . GLY A 1 82 ? 0.371 3.355 -2.387 1.00 85.69 82 GLY A C 1
ATOM 630 O O . GLY A 1 82 ? 0.628 4.215 -1.548 1.00 85.69 82 GLY A O 1
ATOM 631 N N . THR A 1 83 ? -0.869 2.913 -2.597 1.00 86.38 83 THR A N 1
ATOM 632 C CA . THR A 1 83 ? -2.063 3.436 -1.918 1.00 86.38 83 THR A CA 1
ATOM 633 C C . THR A 1 83 ? -2.083 3.028 -0.449 1.00 86.38 83 THR A C 1
ATOM 635 O O . THR A 1 83 ? -2.340 3.860 0.418 1.00 86.38 83 THR A O 1
ATOM 638 N N . VAL A 1 84 ? -1.729 1.775 -0.145 1.00 88.19 84 VAL A N 1
ATOM 639 C CA . VAL A 1 84 ? -1.612 1.289 1.240 1.00 88.19 84 VAL A CA 1
ATOM 640 C C . VAL A 1 84 ? -0.512 2.039 1.997 1.00 88.19 84 VAL A C 1
ATOM 642 O O . VAL A 1 84 ? -0.718 2.420 3.148 1.00 88.19 84 VAL A O 1
ATOM 645 N N . LEU A 1 85 ? 0.637 2.307 1.363 1.00 89.62 85 LEU A N 1
ATOM 646 C CA . LEU A 1 85 ? 1.699 3.113 1.976 1.00 89.62 85 LEU A CA 1
ATOM 647 C C . LEU A 1 85 ? 1.273 4.566 2.213 1.00 89.62 85 LEU A C 1
ATOM 649 O O . LEU A 1 85 ? 1.598 5.126 3.259 1.00 89.62 85 LEU A O 1
ATOM 653 N N . LEU A 1 86 ? 0.536 5.170 1.277 1.00 90.19 86 LEU A N 1
ATOM 654 C CA . LEU A 1 86 ? -0.014 6.514 1.451 1.00 90.19 86 LEU A CA 1
ATOM 655 C C . LEU A 1 86 ? -1.000 6.562 2.626 1.00 90.19 86 LEU A C 1
ATOM 657 O O . LEU A 1 86 ? -0.914 7.456 3.465 1.00 90.19 86 LEU A O 1
ATOM 661 N N . LEU A 1 87 ? -1.886 5.570 2.727 1.00 90.19 87 LEU A N 1
ATOM 662 C CA . LEU A 1 87 ? -2.800 5.433 3.857 1.00 90.19 87 LEU A CA 1
ATOM 663 C C . LEU A 1 87 ? -2.038 5.255 5.179 1.00 90.19 87 LEU A C 1
ATOM 665 O O . LEU A 1 87 ? -2.378 5.891 6.172 1.00 90.19 87 LEU A O 1
ATOM 669 N N . ALA A 1 88 ? -0.981 4.441 5.194 1.00 90.81 88 ALA A N 1
ATOM 670 C CA . ALA A 1 88 ? -0.138 4.254 6.371 1.00 90.81 88 ALA A CA 1
ATOM 671 C C . ALA A 1 88 ? 0.528 5.569 6.815 1.00 90.81 88 ALA A C 1
ATOM 673 O O . ALA A 1 88 ? 0.523 5.886 8.003 1.00 90.81 88 ALA A O 1
ATOM 674 N N . ALA A 1 89 ? 1.050 6.356 5.867 1.00 91.25 89 ALA A N 1
ATOM 675 C CA . ALA A 1 89 ? 1.621 7.670 6.149 1.00 91.25 89 ALA A CA 1
ATOM 676 C C . ALA A 1 89 ? 0.570 8.631 6.728 1.00 91.25 89 ALA A C 1
ATOM 678 O O . ALA A 1 89 ? 0.816 9.251 7.760 1.00 91.25 89 ALA A O 1
ATOM 679 N N . TRP A 1 90 ? -0.623 8.681 6.131 1.00 92.81 90 TRP A N 1
ATOM 680 C CA . TRP A 1 90 ? -1.730 9.505 6.620 1.00 92.81 90 TRP A CA 1
ATOM 681 C C . TRP A 1 90 ? -2.181 9.114 8.038 1.00 92.81 90 TRP A C 1
ATOM 683 O O . TRP A 1 90 ? -2.431 9.984 8.874 1.00 92.81 90 TRP A O 1
ATOM 693 N N . LEU A 1 91 ? -2.237 7.815 8.355 1.00 93.06 91 LEU A N 1
ATOM 694 C CA . LEU A 1 91 ? -2.550 7.340 9.709 1.00 93.06 91 LEU A CA 1
ATOM 695 C C . LEU A 1 91 ? -1.483 7.762 10.727 1.00 93.06 91 LEU A C 1
ATOM 697 O O . LEU A 1 91 ? -1.831 8.136 11.845 1.00 93.06 91 LEU A O 1
ATOM 701 N N . CYS A 1 92 ? -0.200 7.753 10.351 1.00 91.94 92 CYS A N 1
ATOM 702 C CA . CYS A 1 92 ? 0.865 8.288 11.202 1.00 91.94 92 CYS A CA 1
ATOM 703 C C . CYS A 1 92 ? 0.742 9.805 11.401 1.00 91.94 92 CYS A C 1
ATOM 705 O O . CYS A 1 92 ? 0.889 10.283 12.522 1.00 91.94 92 CYS A O 1
ATOM 707 N N . GLU A 1 93 ? 0.468 10.565 10.339 1.00 92.69 93 GLU A N 1
ATOM 708 C CA . GLU A 1 93 ? 0.312 12.028 10.403 1.00 92.69 93 GLU A CA 1
ATOM 709 C C . GLU A 1 93 ? -0.892 12.465 11.248 1.00 92.69 93 GLU A C 1
ATOM 711 O O . GLU A 1 93 ? -0.871 13.536 11.849 1.00 92.69 93 GLU A O 1
ATOM 716 N N . THR A 1 94 ? -1.931 11.631 11.313 1.00 93.56 94 THR A N 1
ATOM 717 C CA . THR A 1 94 ? -3.154 11.871 12.095 1.00 93.56 94 THR A CA 1
ATOM 718 C C . THR A 1 94 ? -3.143 11.206 13.477 1.00 93.56 94 THR A C 1
ATOM 720 O O . THR A 1 94 ? -4.175 11.189 14.151 1.00 93.56 94 THR A O 1
ATOM 723 N N . GLU A 1 95 ? -1.989 10.678 13.905 1.00 94.31 95 GLU A N 1
ATOM 724 C CA . GLU A 1 95 ? -1.767 10.031 15.210 1.00 94.31 95 GLU A CA 1
ATOM 725 C C . GLU A 1 95 ? -2.707 8.835 15.483 1.00 94.31 95 GLU A C 1
ATOM 727 O O . GLU A 1 95 ? -3.070 8.525 16.618 1.00 94.31 95 GLU A O 1
ATOM 732 N N . GLN A 1 96 ? -3.108 8.120 14.429 1.00 93.25 96 GLN A N 1
ATOM 733 C CA . GLN A 1 96 ? -3.989 6.953 14.497 1.00 93.25 96 GLN A CA 1
ATOM 734 C C . GLN A 1 96 ? -3.195 5.648 14.686 1.00 93.25 96 GLN A C 1
ATOM 736 O O . GLN A 1 96 ? -3.340 4.700 13.911 1.00 93.25 96 GLN A O 1
ATOM 741 N N . ASP A 1 97 ? -2.364 5.566 15.730 1.00 91.56 97 ASP A N 1
ATOM 742 C CA . ASP A 1 97 ? -1.418 4.454 15.953 1.00 91.56 97 ASP A CA 1
ATOM 743 C C . ASP A 1 97 ? -2.080 3.064 15.943 1.00 91.56 97 ASP A C 1
ATOM 745 O O . ASP A 1 97 ? -1.533 2.095 15.410 1.00 91.56 97 ASP A O 1
ATOM 749 N N . ALA A 1 98 ? -3.287 2.957 16.509 1.00 90.88 98 ALA A N 1
ATOM 750 C CA . ALA A 1 98 ? -4.036 1.703 16.550 1.00 90.88 98 ALA A CA 1
ATOM 751 C C . ALA A 1 98 ? -4.480 1.247 15.151 1.00 90.88 98 ALA A C 1
ATOM 753 O O . ALA A 1 98 ? -4.380 0.063 14.829 1.00 90.88 98 ALA A O 1
ATOM 754 N N . LEU A 1 99 ? -4.944 2.179 14.316 1.00 90.88 99 LEU A N 1
ATOM 755 C CA . LEU A 1 99 ? -5.348 1.890 12.942 1.00 90.88 99 LEU A CA 1
ATOM 756 C C . LEU A 1 99 ? -4.134 1.639 12.052 1.00 90.88 99 LEU A C 1
ATOM 758 O O . LEU A 1 99 ? -4.185 0.756 11.206 1.00 90.88 99 LEU A O 1
ATOM 762 N N . PHE A 1 100 ? -3.026 2.347 12.274 1.00 91.00 100 PHE A N 1
ATOM 763 C CA . PHE A 1 100 ? -1.759 2.093 11.592 1.00 91.00 100 PHE A CA 1
ATOM 764 C C . PHE A 1 100 ? -1.257 0.666 11.857 1.00 91.00 100 PHE A C 1
ATOM 766 O O . PHE A 1 100 ? -0.946 -0.075 10.923 1.00 91.00 100 PHE A O 1
ATOM 773 N N . ALA A 1 101 ? -1.247 0.245 13.126 1.00 88.62 101 ALA A N 1
ATOM 774 C CA . ALA A 1 101 ? -0.870 -1.115 13.499 1.00 88.62 101 ALA A CA 1
ATOM 775 C C . ALA A 1 101 ? -1.813 -2.161 12.882 1.00 88.62 101 ALA A C 1
ATOM 777 O O . ALA A 1 101 ? -1.348 -3.190 12.392 1.00 88.62 101 ALA A O 1
ATOM 778 N N . GLN A 1 102 ? -3.124 -1.892 12.863 1.00 88.25 102 GLN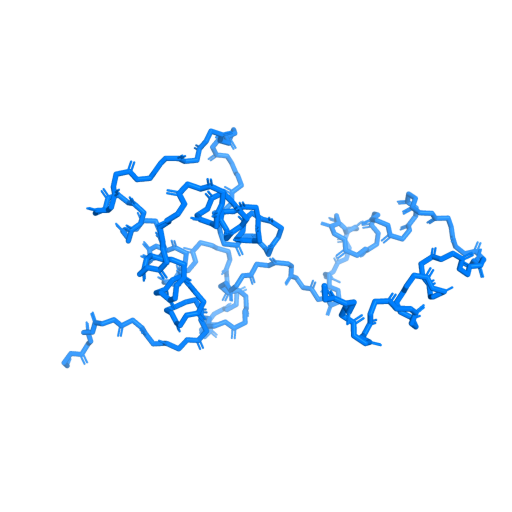 A N 1
ATOM 779 C CA . GLN A 1 102 ? -4.104 -2.763 12.211 1.00 88.25 102 GLN A CA 1
ATOM 780 C C . GLN A 1 102 ? -3.901 -2.834 10.702 1.00 88.25 102 GLN A C 1
ATOM 782 O O . GLN A 1 102 ? -3.913 -3.931 10.164 1.00 88.25 102 GLN A O 1
ATOM 787 N N . LEU A 1 103 ? -3.665 -1.714 10.018 1.00 88.31 103 LEU A N 1
ATOM 788 C CA . LEU A 1 103 ? -3.423 -1.693 8.579 1.00 88.31 103 LEU A CA 1
ATOM 789 C C . LEU A 1 103 ? -2.242 -2.602 8.224 1.00 88.31 103 LEU A C 1
ATOM 791 O O . LEU A 1 103 ? -2.381 -3.479 7.376 1.00 88.31 103 LEU A O 1
ATOM 795 N N . LEU A 1 104 ? -1.106 -2.453 8.912 1.00 83.50 104 LEU A N 1
ATOM 796 C CA . LEU A 1 104 ? 0.093 -3.261 8.660 1.00 83.50 104 LEU A CA 1
ATOM 797 C C . LEU A 1 104 ? -0.070 -4.735 9.060 1.00 83.50 104 LEU A C 1
ATOM 799 O O . LEU A 1 104 ? 0.544 -5.610 8.449 1.00 83.50 104 LEU A O 1
ATOM 803 N N . ALA A 1 105 ? -0.889 -5.023 10.073 1.00 80.06 105 ALA A N 1
ATOM 804 C CA . ALA A 1 105 ? -1.162 -6.389 10.506 1.00 80.06 105 ALA A CA 1
ATOM 805 C C . ALA A 1 105 ? -2.178 -7.095 9.593 1.00 80.06 105 ALA A C 1
ATOM 807 O O . ALA A 1 105 ? -1.926 -8.211 9.151 1.00 80.06 105 ALA A O 1
ATOM 808 N N . CYS A 1 106 ? -3.305 -6.456 9.284 1.00 62.78 106 CYS A N 1
ATOM 809 C CA . CYS A 1 106 ? -4.434 -7.039 8.558 1.00 62.78 106 CYS A CA 1
ATOM 810 C C . CYS A 1 106 ? -4.211 -7.112 7.042 1.00 62.78 106 CYS A C 1
ATOM 812 O O . CYS A 1 106 ? -4.765 -8.006 6.408 1.00 62.78 106 CYS A O 1
ATOM 814 N N . THR A 1 107 ? -3.376 -6.245 6.458 1.00 57.91 107 THR A N 1
ATOM 815 C CA . THR A 1 107 ? -3.000 -6.362 5.033 1.00 57.91 107 THR A CA 1
ATOM 816 C C . THR A 1 107 ? -2.024 -7.511 4.765 1.00 57.91 107 THR A C 1
ATOM 818 O O . THR A 1 107 ? -2.003 -8.041 3.659 1.00 57.91 107 THR A O 1
ATOM 821 N N . CYS A 1 108 ? -1.261 -7.949 5.773 1.00 46.72 108 CYS A N 1
ATOM 822 C CA . CYS A 1 108 ? -0.276 -9.032 5.645 1.00 46.72 108 CYS A CA 1
ATOM 823 C C . CYS A 1 108 ? -0.726 -10.353 6.292 1.00 46.72 108 CYS A C 1
ATOM 825 O O . CYS A 1 108 ? -0.260 -11.424 5.906 1.00 46.72 108 CYS A O 1
ATOM 827 N N . CYS A 1 109 ? -1.624 -10.300 7.277 1.00 38.34 109 CYS A N 1
ATOM 828 C CA . CYS A 1 109 ? -2.015 -11.447 8.083 1.00 38.34 109 CYS A CA 1
ATOM 829 C C . CYS A 1 109 ? -3.523 -11.426 8.361 1.00 38.34 109 CYS A C 1
ATOM 831 O O . CYS A 1 109 ? -3.962 -10.850 9.348 1.00 38.34 109 CYS A O 1
ATOM 833 N N . ARG A 1 110 ? -4.276 -12.211 7.578 1.00 44.09 110 ARG A N 1
ATOM 834 C CA . ARG A 1 110 ? -5.547 -12.845 7.982 1.00 44.09 110 ARG A CA 1
ATOM 835 C C . ARG A 1 110 ? -6.739 -11.901 8.237 1.00 44.09 110 ARG A C 1
ATOM 837 O O . ARG A 1 110 ? -6.775 -11.140 9.199 1.00 44.09 110 ARG A O 1
ATOM 844 N N . GLY A 1 111 ? -7.797 -12.080 7.445 1.00 37.16 111 GLY A N 1
ATOM 845 C CA . GLY A 1 111 ? -9.117 -11.526 7.750 1.00 37.16 111 GLY A CA 1
ATOM 846 C C . GLY A 1 111 ? -9.645 -12.011 9.115 1.00 37.16 111 GLY A C 1
ATOM 847 O O . GLY A 1 111 ? -9.408 -13.168 9.491 1.00 37.16 111 GLY A O 1
ATOM 848 N N . PRO A 1 112 ? -10.356 -11.161 9.876 1.00 40.19 112 PRO A N 1
ATOM 849 C CA . PRO A 1 112 ? -11.044 -11.588 11.079 1.00 40.19 112 PRO A CA 1
ATOM 850 C C . PRO A 1 112 ? -12.321 -12.334 10.674 1.00 40.19 112 PRO A C 1
ATOM 852 O O . PRO A 1 112 ? -13.288 -11.733 10.224 1.00 40.19 112 PRO A O 1
ATOM 855 N N . GLY A 1 113 ? -12.331 -13.655 10.856 1.00 42.34 113 GLY A N 1
ATOM 856 C CA . GLY A 1 113 ? -13.564 -14.445 10.832 1.00 42.34 113 GLY A CA 1
ATOM 857 C C . GLY A 1 113 ? -13.875 -15.147 9.512 1.00 42.34 113 GLY A C 1
ATOM 858 O O . GLY A 1 113 ? -14.703 -14.698 8.731 1.00 42.34 113 GLY A O 1
ATOM 859 N N . VAL A 1 114 ? -13.319 -16.347 9.350 1.00 34.09 114 VAL A N 1
ATOM 860 C CA . VAL A 1 114 ? -14.034 -17.443 8.687 1.00 34.09 114 VAL A CA 1
ATOM 861 C C . VAL A 1 114 ? -14.041 -18.592 9.691 1.00 34.09 114 VAL A C 1
ATOM 863 O O . VAL A 1 114 ? -12.979 -19.100 10.057 1.00 34.09 114 VAL A O 1
ATOM 866 N N . SER A 1 115 ? -15.228 -18.878 10.234 1.00 34.84 115 SER A N 1
ATOM 867 C CA . SER A 1 115 ? -15.528 -20.152 10.902 1.00 34.84 115 SER A CA 1
ATOM 868 C C . SER A 1 115 ? -15.694 -21.247 9.860 1.00 34.84 115 SER A C 1
ATOM 870 O O . SER A 1 115 ? -16.191 -20.914 8.762 1.00 34.84 115 SER A O 1
#